Protein AF-A0A7C4AHA2-F1 (afdb_monomer_lite)

Foldseek 3Di:
DPPDPPPVVVVVVVVVPPPPDLDLCPLVVLLPPALVRLVVVLVVLVVVLVVLVVVLVCLVVVPDDCVDPVSVVVNVVSVVVNVSSVSSNVSSVVSSVVNCVVVPHD

Organism: NCBI:txid270496

Secondary structure (DSSP, 8-state):
--SSTTSSTTTSSSGGGS-SS-----GGGGTTS-HHHHHHHHHHHHHHHHHHHHHHHHHHHS---TTSHHHHHHHHHHHHHHHHHHHHHHHHHHHHHHHHHHTT--

Radius of gyration: 19.7 Å; chains: 1; bounding box: 37×54×47 Å

Sequence (106 aa):
MRTVNRFLAALALAALLIPAGQSLAAKEDYCVYTPEQIIAAVKNERNEYRATREKIFALENSGADKTSPAYKKELDALLEKAVQHKINLDWMAEALDVQQRSYGGN

Structure (mmCIF, N/CA/C/O backbone):
data_AF-A0A7C4AHA2-F1
#
_entry.id   AF-A0A7C4AHA2-F1
#
loop_
_atom_site.group_PDB
_atom_site.id
_atom_site.type_symbol
_atom_site.label_atom_id
_atom_site.label_alt_id
_atom_site.label_comp_id
_atom_site.label_asym_id
_atom_site.label_entity_id
_atom_site.label_seq_id
_atom_site.pdbx_PDB_ins_code
_atom_site.Cartn_x
_atom_site.Cartn_y
_atom_site.Cartn_z
_atom_site.occupancy
_atom_site.B_iso_or_equiv
_atom_site.auth_seq_id
_atom_site.auth_comp_id
_atom_site.auth_asym_id
_atom_site.auth_atom_id
_atom_site.pdbx_PDB_model_num
ATOM 1 N N . MET A 1 1 ? 4.407 -45.631 23.697 1.00 43.78 1 MET A N 1
ATOM 2 C CA . MET A 1 1 ? 4.787 -44.291 23.189 1.00 43.78 1 MET A CA 1
ATOM 3 C C . MET A 1 1 ? 3.992 -43.965 21.918 1.00 43.78 1 MET A C 1
ATOM 5 O O . MET A 1 1 ? 4.501 -44.143 20.823 1.00 43.78 1 MET A O 1
ATOM 9 N N . ARG A 1 2 ? 2.710 -43.583 22.032 1.00 45.69 2 ARG A N 1
ATOM 10 C CA . ARG A 1 2 ? 1.804 -43.376 20.874 1.00 45.69 2 ARG A CA 1
ATOM 11 C C . ARG A 1 2 ? 0.824 -42.207 21.084 1.00 45.69 2 ARG A C 1
ATOM 13 O O . ARG A 1 2 ? -0.337 -42.288 20.711 1.00 45.69 2 ARG A O 1
ATOM 20 N N . THR A 1 3 ? 1.277 -41.120 21.704 1.00 49.53 3 THR A N 1
ATOM 21 C CA . THR A 1 3 ? 0.404 -39.968 22.016 1.00 49.53 3 THR A CA 1
ATOM 22 C C . THR A 1 3 ? 0.968 -38.605 21.617 1.00 49.53 3 THR A C 1
ATOM 24 O O . THR A 1 3 ? 0.262 -37.614 21.739 1.00 49.53 3 THR A O 1
ATOM 27 N N . VAL A 1 4 ? 2.180 -38.526 21.058 1.00 53.31 4 VAL A N 1
ATOM 28 C CA . VAL A 1 4 ? 2.834 -37.227 20.790 1.00 53.31 4 VAL A CA 1
ATOM 29 C C . VAL A 1 4 ? 2.529 -36.666 19.386 1.00 53.31 4 VAL A C 1
ATOM 31 O O . VAL A 1 4 ? 2.612 -35.463 19.169 1.00 53.31 4 VAL A O 1
ATOM 34 N N . ASN A 1 5 ? 2.056 -37.481 18.437 1.00 47.56 5 ASN A N 1
ATOM 35 C CA . ASN A 1 5 ? 1.905 -37.045 17.036 1.00 47.56 5 ASN A CA 1
ATOM 36 C C . ASN A 1 5 ? 0.598 -36.302 16.695 1.00 47.56 5 ASN A C 1
ATOM 38 O O . ASN A 1 5 ? 0.377 -35.993 15.528 1.00 47.56 5 ASN A O 1
ATOM 42 N N . ARG A 1 6 ? -0.285 -36.007 17.660 1.00 48.84 6 ARG A N 1
ATOM 43 C CA . ARG A 1 6 ? -1.567 -35.324 17.370 1.00 48.84 6 ARG A CA 1
ATOM 44 C C . ARG A 1 6 ? -1.547 -33.806 17.558 1.00 48.84 6 ARG A C 1
ATOM 46 O O . ARG A 1 6 ? -2.442 -33.143 17.053 1.00 48.84 6 ARG A O 1
ATOM 53 N N . PHE A 1 7 ? -0.522 -33.248 18.202 1.00 46.81 7 PHE A N 1
ATOM 54 C CA . PHE A 1 7 ? -0.442 -31.802 18.454 1.00 46.81 7 PHE A CA 1
ATOM 55 C C . PHE A 1 7 ? 0.303 -31.005 17.374 1.00 46.81 7 PHE A C 1
ATOM 57 O O . PHE A 1 7 ? 0.124 -29.796 17.282 1.00 46.81 7 PHE A O 1
ATOM 64 N N . LEU A 1 8 ? 1.082 -31.660 16.508 1.00 46.03 8 LEU A N 1
ATOM 65 C CA . LEU A 1 8 ? 1.836 -30.976 15.447 1.00 46.03 8 LEU A CA 1
ATOM 66 C C . LEU A 1 8 ? 1.030 -30.745 14.157 1.00 46.03 8 LEU A C 1
ATOM 68 O O . LEU A 1 8 ? 1.399 -29.894 13.356 1.00 46.03 8 LEU A O 1
ATOM 72 N N . ALA A 1 9 ? -0.096 -31.439 13.968 1.00 46.66 9 ALA A N 1
ATOM 73 C CA . ALA A 1 9 ? -0.946 -31.254 12.788 1.00 46.66 9 ALA A CA 1
ATOM 74 C C . ALA A 1 9 ? -1.829 -29.992 12.866 1.00 46.66 9 ALA A C 1
ATOM 76 O O . ALA A 1 9 ? -2.261 -29.483 11.837 1.00 46.66 9 ALA A O 1
ATOM 77 N N . ALA A 1 10 ? -2.073 -29.460 14.069 1.00 46.75 10 ALA A N 1
ATOM 78 C CA . ALA A 1 10 ? -2.908 -28.273 14.258 1.00 46.75 10 ALA A CA 1
ATOM 79 C C . ALA A 1 10 ? -2.157 -26.953 13.998 1.00 46.75 10 ALA A C 1
ATOM 81 O O . ALA A 1 10 ? -2.787 -25.944 13.698 1.00 46.75 10 ALA A O 1
ATOM 82 N N . LEU A 1 11 ? -0.819 -26.950 14.061 1.00 44.81 11 LEU A N 1
ATOM 83 C CA . LEU A 1 11 ? -0.025 -25.732 13.851 1.00 44.81 11 LEU A CA 1
ATOM 84 C C . LEU A 1 11 ? 0.266 -25.445 12.367 1.00 44.81 11 LEU A C 1
ATOM 86 O O . LEU A 1 11 ? 0.549 -24.309 12.005 1.00 44.81 11 LEU A O 1
ATOM 90 N N . ALA A 1 12 ? 0.159 -26.453 11.497 1.00 44.28 12 ALA A N 1
ATOM 91 C CA . ALA A 1 12 ? 0.368 -26.294 10.057 1.00 44.28 12 ALA A CA 1
ATOM 92 C C . ALA A 1 12 ? -0.841 -25.667 9.335 1.00 44.28 12 ALA A C 1
ATOM 94 O O . ALA A 1 12 ? -0.683 -25.102 8.256 1.00 44.28 12 ALA A O 1
ATOM 95 N N . LEU A 1 13 ? -2.038 -25.722 9.931 1.00 44.97 13 LEU A N 1
ATOM 96 C CA . LEU A 1 13 ? -3.256 -25.183 9.318 1.00 44.97 13 LEU A CA 1
ATOM 97 C C . LEU A 1 13 ? -3.434 -23.673 9.563 1.00 44.97 13 LEU A C 1
ATOM 99 O O . LEU A 1 13 ? -4.102 -23.004 8.783 1.00 44.97 13 LEU A O 1
ATOM 103 N N . ALA A 1 14 ? -2.778 -23.114 10.586 1.00 46.00 14 ALA A N 1
ATOM 104 C CA . ALA A 1 14 ? -2.770 -21.670 10.837 1.00 46.00 14 ALA A CA 1
ATOM 105 C C . ALA A 1 14 ? -1.806 -20.902 9.910 1.00 46.00 14 ALA A C 1
ATOM 107 O O . ALA A 1 14 ? -1.964 -19.701 9.719 1.00 46.00 14 ALA A O 1
ATOM 108 N N . ALA A 1 15 ? -0.832 -21.587 9.298 1.00 4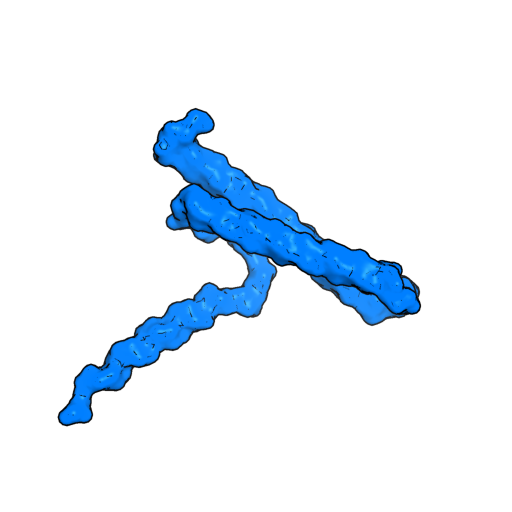7.53 15 ALA A N 1
ATOM 109 C CA . ALA A 1 15 ? 0.117 -20.983 8.358 1.00 47.53 15 ALA A CA 1
ATOM 110 C C . ALA A 1 15 ? -0.397 -20.942 6.903 1.00 47.53 15 ALA A C 1
ATOM 112 O O . ALA A 1 15 ? 0.200 -20.276 6.062 1.00 47.53 15 ALA A O 1
ATOM 113 N N . LEU A 1 16 ? -1.506 -21.632 6.605 1.00 40.78 16 LEU A N 1
ATOM 114 C CA . LEU A 1 16 ? -2.147 -21.672 5.280 1.00 40.78 16 LEU A CA 1
ATOM 115 C C . LEU A 1 16 ? -3.231 -20.596 5.085 1.00 40.78 16 LEU A C 1
ATOM 117 O O . LEU A 1 16 ? -3.808 -20.506 4.006 1.00 40.78 16 LEU A O 1
ATOM 121 N N . LEU A 1 17 ? -3.484 -19.766 6.102 1.00 44.03 17 LEU A N 1
ATOM 122 C CA . LEU A 1 17 ? -4.405 -18.623 6.040 1.00 44.03 17 LEU A CA 1
ATOM 123 C C . LEU A 1 17 ? -3.696 -17.289 5.774 1.00 44.03 17 LEU A C 1
ATOM 125 O O . LEU A 1 17 ? -4.271 -16.231 6.000 1.00 44.03 17 LEU A O 1
ATOM 129 N N . ILE A 1 18 ? -2.459 -17.317 5.280 1.00 47.66 18 ILE A N 1
ATOM 130 C CA . ILE A 1 18 ? -1.901 -16.148 4.605 1.00 47.66 18 ILE A CA 1
ATOM 131 C C . ILE A 1 18 ? -2.285 -16.321 3.137 1.00 47.66 18 ILE A C 1
ATOM 133 O O . ILE A 1 18 ? -1.619 -17.103 2.451 1.00 47.66 18 ILE A O 1
ATOM 137 N N . PRO A 1 19 ? -3.355 -15.681 2.630 1.00 48.38 19 PRO A N 1
ATOM 138 C CA . PRO A 1 19 ? -3.580 -15.673 1.200 1.00 48.38 19 PRO A CA 1
ATOM 139 C C . PRO A 1 19 ? -2.365 -14.997 0.561 1.00 48.38 19 PRO A C 1
ATOM 141 O O . PRO A 1 19 ? -2.144 -13.791 0.657 1.00 48.38 19 PRO A O 1
ATOM 144 N N . ALA A 1 20 ? -1.532 -15.819 -0.072 1.00 41.62 20 ALA A N 1
ATOM 145 C CA . ALA A 1 20 ? -0.576 -15.388 -1.068 1.00 41.62 20 ALA A CA 1
ATOM 146 C C . ALA A 1 20 ? -1.394 -14.917 -2.277 1.00 41.62 20 ALA A C 1
ATOM 148 O O . ALA A 1 20 ? -1.708 -15.676 -3.187 1.00 41.62 20 ALA A O 1
ATOM 149 N N . GLY A 1 21 ? -1.820 -13.667 -2.205 1.00 40.03 21 GLY A N 1
ATOM 150 C CA . GLY A 1 21 ? -2.713 -13.032 -3.154 1.00 40.03 21 GLY A CA 1
ATOM 151 C C . GLY A 1 21 ? -3.390 -11.907 -2.408 1.00 40.03 21 GLY A C 1
ATOM 152 O O . GLY A 1 21 ? -4.287 -12.162 -1.615 1.00 40.03 21 GLY A O 1
ATOM 153 N N . GLN A 1 22 ? -2.917 -10.679 -2.614 1.00 45.62 22 GLN A N 1
ATOM 154 C CA . GLN A 1 22 ? -3.600 -9.471 -2.163 1.00 45.62 22 GLN A CA 1
ATOM 155 C C . GLN A 1 22 ? -4.952 -9.398 -2.892 1.00 45.62 22 GLN A C 1
ATOM 157 O O . GLN A 1 22 ? -5.095 -8.676 -3.873 1.00 45.62 22 GLN A O 1
ATOM 162 N N . SER A 1 23 ? -5.933 -10.203 -2.480 1.00 42.84 23 SER A N 1
ATOM 163 C CA . SER A 1 23 ? -7.323 -9.897 -2.770 1.00 42.84 23 SER A CA 1
ATOM 164 C C . SER A 1 23 ? -7.639 -8.599 -2.042 1.00 42.84 23 SER A C 1
ATOM 166 O O . SER A 1 23 ? -7.123 -8.381 -0.942 1.00 42.84 23 SER A O 1
ATOM 168 N N . LEU A 1 24 ? -8.470 -7.744 -2.649 1.00 45.94 24 LEU A N 1
ATOM 169 C CA . LEU A 1 24 ? -9.157 -6.671 -1.933 1.00 45.94 24 LEU A CA 1
ATOM 170 C C . LEU A 1 24 ? -9.585 -7.232 -0.576 1.00 45.94 24 LEU A C 1
ATOM 172 O O . LEU A 1 24 ? -10.368 -8.181 -0.544 1.00 45.94 24 LEU A O 1
ATOM 176 N N . ALA A 1 25 ? -9.005 -6.729 0.512 1.00 54.22 25 ALA A N 1
ATOM 177 C CA . ALA A 1 25 ? -9.341 -7.222 1.836 1.00 54.22 25 ALA A CA 1
ATOM 178 C C . ALA A 1 25 ? -10.772 -6.780 2.093 1.00 54.22 25 ALA A C 1
ATOM 180 O O . ALA A 1 25 ? -11.005 -5.588 2.278 1.00 54.22 25 ALA A O 1
ATOM 181 N N . ALA A 1 26 ? -11.734 -7.690 1.962 1.00 58.69 26 ALA A N 1
ATOM 182 C CA . ALA A 1 26 ? -13.136 -7.320 1.972 1.00 58.69 26 ALA A CA 1
ATOM 183 C C . ALA A 1 26 ? -13.416 -6.550 3.265 1.00 58.69 26 ALA A C 1
ATOM 185 O O . ALA A 1 26 ? -12.929 -6.917 4.330 1.00 58.69 26 ALA A O 1
ATOM 186 N N . LYS A 1 27 ? -14.193 -5.465 3.187 1.00 54.41 27 LYS A N 1
ATOM 187 C CA . LYS A 1 27 ? -14.560 -4.639 4.352 1.00 54.41 27 LYS A CA 1
ATOM 188 C C . LYS A 1 27 ? -15.027 -5.479 5.556 1.00 54.41 27 LYS A C 1
ATOM 190 O O . LYS A 1 27 ? -14.790 -5.114 6.704 1.00 54.41 27 LYS A O 1
ATOM 195 N N . GLU A 1 28 ? -15.657 -6.613 5.267 1.00 60.06 28 GLU A N 1
ATOM 196 C CA . GLU A 1 28 ? -16.162 -7.613 6.208 1.00 60.06 28 GLU A CA 1
ATOM 197 C C . GLU A 1 28 ? -15.065 -8.250 7.081 1.00 60.06 28 GLU A C 1
ATOM 199 O O . GLU A 1 28 ? -15.320 -8.529 8.254 1.00 60.06 28 GLU A O 1
ATOM 204 N N . ASP A 1 29 ? -13.835 -8.388 6.575 1.00 65.25 29 ASP A N 1
ATOM 205 C CA . ASP A 1 29 ? -12.706 -8.974 7.314 1.00 65.25 29 ASP A CA 1
ATOM 206 C C . ASP A 1 29 ? -12.307 -8.118 8.528 1.00 65.25 29 ASP A C 1
ATOM 208 O O . ASP A 1 29 ? -11.800 -8.629 9.526 1.00 65.25 29 ASP A O 1
ATOM 212 N N . TYR A 1 30 ? -12.586 -6.812 8.486 1.00 64.50 30 TYR A N 1
ATOM 213 C CA . TYR A 1 30 ? -12.253 -5.878 9.564 1.00 64.50 30 TYR A CA 1
ATOM 214 C C . TYR A 1 30 ? -13.379 -5.702 10.591 1.00 64.50 30 TYR A C 1
ATOM 216 O O . TYR A 1 30 ? -13.152 -5.140 11.662 1.00 64.50 30 TYR A O 1
ATOM 224 N N . CYS A 1 31 ? -14.587 -6.208 10.321 1.00 63.41 31 CYS A N 1
ATOM 225 C CA . CYS A 1 31 ? -15.712 -6.132 11.262 1.00 63.41 31 CYS A CA 1
ATOM 226 C C . CYS A 1 31 ? -15.540 -7.045 12.487 1.00 63.41 31 CYS A C 1
ATOM 228 O O . CYS A 1 31 ? -16.213 -6.849 13.496 1.00 63.41 31 CYS A O 1
ATOM 230 N N . VAL A 1 32 ? -14.639 -8.026 12.421 1.00 71.19 32 VAL A N 1
ATOM 231 C CA . VAL A 1 32 ? -14.311 -8.937 13.533 1.00 71.19 32 VAL A CA 1
ATOM 232 C C . VAL A 1 32 ? -13.113 -8.465 14.360 1.00 71.19 32 VAL A C 1
ATOM 234 O O . VAL A 1 32 ? -12.803 -9.070 15.385 1.00 71.19 32 VAL A O 1
ATOM 237 N N . TYR A 1 33 ? -12.425 -7.407 13.921 1.00 73.81 33 TYR A N 1
ATOM 238 C CA . TYR A 1 33 ? -11.193 -6.933 14.547 1.00 73.81 33 TYR A CA 1
ATOM 239 C C . TYR A 1 33 ? -11.496 -5.892 15.628 1.00 73.81 33 TYR A C 1
ATOM 241 O O . TYR A 1 33 ? -12.397 -5.064 15.479 1.00 73.81 33 TYR A O 1
ATOM 249 N N . THR A 1 34 ? -10.708 -5.894 16.706 1.00 82.06 34 THR A N 1
ATOM 250 C CA . THR A 1 34 ? -10.746 -4.810 17.698 1.00 82.06 34 THR A CA 1
ATOM 251 C C . THR A 1 34 ? -10.149 -3.526 17.109 1.00 82.06 34 THR A C 1
ATOM 253 O O . THR A 1 34 ? -9.334 -3.594 16.178 1.00 82.06 34 THR A O 1
ATOM 256 N N . PRO A 1 35 ? -10.474 -2.339 17.654 1.00 81.06 35 PRO A N 1
ATOM 257 C CA . PRO A 1 35 ? -9.867 -1.085 17.212 1.00 81.06 35 PRO A CA 1
ATOM 258 C C . PRO A 1 35 ? -8.330 -1.123 17.173 1.00 81.06 35 PRO A C 1
ATOM 260 O O . PRO A 1 35 ? -7.724 -0.646 16.215 1.00 81.06 35 PRO A O 1
ATOM 263 N N . GLU A 1 36 ? -7.676 -1.739 18.162 1.00 83.69 36 GLU A N 1
ATOM 264 C CA . GLU A 1 36 ? -6.213 -1.865 18.215 1.00 83.69 36 GLU A CA 1
ATOM 265 C C . GLU A 1 36 ? -5.665 -2.737 17.079 1.00 83.69 36 GLU A C 1
ATOM 267 O O . GLU A 1 36 ? -4.617 -2.426 16.506 1.00 83.69 36 GLU A O 1
ATOM 272 N N . GLN A 1 37 ? -6.380 -3.810 16.727 1.00 83.44 37 GLN A N 1
ATOM 273 C CA . GLN A 1 37 ? -6.019 -4.683 15.610 1.00 83.44 37 GLN A CA 1
ATOM 274 C C . GLN A 1 37 ? -6.154 -3.953 14.272 1.00 83.44 37 GLN A C 1
ATOM 276 O O . GLN A 1 37 ? -5.265 -4.063 13.426 1.00 83.44 37 GLN A O 1
ATOM 281 N N . ILE A 1 38 ? -7.210 -3.151 14.102 1.00 82.19 38 ILE A N 1
ATOM 282 C CA . ILE A 1 38 ? -7.391 -2.318 12.907 1.00 82.19 38 ILE A CA 1
ATOM 283 C C . ILE A 1 38 ? -6.281 -1.261 12.825 1.00 82.19 38 ILE A C 1
ATOM 285 O O . ILE A 1 38 ? -5.681 -1.086 11.770 1.00 82.19 38 ILE A O 1
ATOM 289 N N . ILE A 1 39 ? -5.917 -0.608 13.934 1.00 84.50 39 ILE A N 1
ATOM 290 C CA . ILE A 1 39 ? -4.810 0.366 13.967 1.00 84.50 39 ILE A CA 1
ATOM 291 C C . ILE A 1 39 ? -3.475 -0.285 13.572 1.00 84.50 39 ILE A C 1
ATOM 293 O O . ILE A 1 39 ? -2.699 0.298 12.806 1.00 84.50 39 ILE A O 1
ATOM 297 N N . ALA A 1 40 ? -3.197 -1.494 14.069 1.00 86.38 40 ALA A N 1
ATOM 298 C CA . ALA A 1 40 ? -2.004 -2.244 13.686 1.00 86.38 40 ALA A CA 1
ATOM 299 C C . ALA A 1 40 ? -2.010 -2.598 12.188 1.00 86.38 40 ALA A C 1
ATOM 301 O O . ALA A 1 40 ? -0.994 -2.410 11.513 1.00 86.38 40 ALA A O 1
ATOM 302 N N . ALA A 1 41 ? -3.156 -3.032 11.655 1.00 85.00 41 ALA A N 1
ATOM 303 C CA . ALA A 1 41 ? -3.333 -3.314 10.232 1.00 85.00 41 ALA A CA 1
ATOM 304 C C . ALA A 1 41 ? -3.123 -2.058 9.369 1.00 85.00 41 ALA A C 1
ATOM 306 O O . ALA A 1 41 ? -2.328 -2.094 8.434 1.00 85.00 41 ALA A O 1
ATOM 307 N N . VAL A 1 42 ? -3.709 -0.915 9.749 1.00 86.69 42 VAL A N 1
ATOM 308 C CA . VAL A 1 42 ? -3.517 0.382 9.071 1.00 86.69 42 VAL A CA 1
ATOM 309 C C . VAL A 1 42 ? -2.043 0.772 9.031 1.00 86.69 42 VAL A C 1
ATOM 311 O O . VAL A 1 42 ? -1.549 1.259 8.013 1.00 86.69 42 VAL A O 1
ATOM 314 N N . LYS A 1 43 ? -1.309 0.575 10.133 1.00 88.94 43 LYS A N 1
ATOM 315 C CA . LYS A 1 43 ? 0.125 0.880 10.179 1.00 88.94 43 LYS A CA 1
ATOM 316 C C . LYS A 1 43 ? 0.915 0.008 9.201 1.00 88.94 43 LYS A C 1
ATOM 318 O O . LYS A 1 43 ? 1.787 0.532 8.507 1.00 88.94 43 LYS A O 1
ATOM 323 N N . ASN A 1 44 ? 0.614 -1.287 9.140 1.00 88.50 44 ASN A N 1
ATOM 324 C CA . ASN A 1 44 ? 1.266 -2.209 8.211 1.00 88.50 44 ASN A CA 1
ATOM 325 C C . ASN A 1 44 ? 0.948 -1.846 6.758 1.00 88.50 44 ASN A C 1
ATOM 327 O O . ASN A 1 44 ? 1.869 -1.655 5.967 1.00 88.50 44 ASN A O 1
ATOM 331 N N . GLU A 1 45 ? -0.324 -1.615 6.442 1.00 88.88 45 GLU A N 1
ATOM 332 C CA . GLU A 1 45 ? -0.777 -1.253 5.098 1.00 88.88 45 GLU A CA 1
ATOM 333 C C . GLU A 1 45 ? -0.149 0.066 4.618 1.00 88.88 45 GLU A C 1
ATOM 335 O O . GLU A 1 45 ? 0.297 0.183 3.477 1.00 88.88 45 GLU A O 1
ATOM 340 N N . ARG A 1 46 ? -0.005 1.060 5.508 1.00 90.06 46 ARG A N 1
ATOM 341 C CA . ARG A 1 46 ? 0.716 2.310 5.203 1.00 90.06 46 ARG A CA 1
ATOM 342 C C . ARG A 1 46 ? 2.188 2.075 4.876 1.00 90.06 46 ARG A C 1
ATOM 344 O O . ARG A 1 46 ? 2.724 2.751 3.995 1.00 90.06 46 ARG A O 1
ATOM 351 N N . ASN A 1 47 ? 2.848 1.156 5.579 1.00 92.12 47 ASN A N 1
ATOM 352 C CA . ASN A 1 47 ? 4.241 0.814 5.298 1.00 92.12 47 ASN A CA 1
ATOM 353 C C . ASN A 1 47 ? 4.370 0.115 3.938 1.00 92.12 47 ASN A C 1
ATOM 355 O O . ASN A 1 47 ? 5.273 0.451 3.173 1.00 92.12 47 ASN A O 1
ATOM 359 N N . GLU A 1 48 ? 3.450 -0.791 3.598 1.00 90.06 48 GLU A N 1
ATOM 360 C CA . GLU A 1 48 ? 3.429 -1.460 2.291 1.00 90.06 48 GLU A CA 1
ATOM 361 C C . GLU A 1 48 ? 3.120 -0.492 1.143 1.00 90.06 48 GLU A C 1
ATOM 363 O O . GLU A 1 48 ? 3.794 -0.511 0.106 1.00 90.06 48 GLU A O 1
ATOM 368 N N . TYR A 1 49 ? 2.175 0.428 1.349 1.00 92.19 49 TYR A N 1
ATOM 369 C CA . TYR A 1 49 ? 1.890 1.506 0.408 1.00 92.19 49 TYR A CA 1
ATOM 370 C C . TYR A 1 49 ? 3.125 2.379 0.169 1.00 92.19 49 TYR A C 1
ATOM 372 O O . TYR A 1 49 ? 3.487 2.658 -0.976 1.00 92.19 49 TYR A O 1
ATOM 380 N N . ARG A 1 50 ? 3.820 2.778 1.243 1.00 93.19 50 ARG A N 1
ATOM 381 C CA . ARG A 1 50 ? 5.055 3.564 1.147 1.00 93.19 50 ARG A CA 1
ATOM 382 C C . ARG A 1 50 ? 6.140 2.812 0.379 1.00 93.19 50 ARG A C 1
ATOM 384 O O . ARG A 1 50 ? 6.714 3.386 -0.541 1.00 93.19 50 ARG A O 1
ATOM 391 N N . ALA A 1 51 ? 6.375 1.542 0.701 1.00 93.56 51 ALA A N 1
ATOM 392 C CA . ALA A 1 51 ? 7.352 0.715 -0.002 1.00 93.56 51 ALA A CA 1
ATOM 393 C C . ALA A 1 51 ? 7.012 0.568 -1.496 1.00 93.56 51 ALA A C 1
ATOM 395 O O . ALA A 1 51 ? 7.898 0.605 -2.349 1.00 93.56 51 ALA A O 1
ATOM 396 N N . THR A 1 52 ? 5.727 0.449 -1.837 1.00 93.25 52 THR A N 1
ATOM 397 C CA . THR A 1 52 ? 5.267 0.408 -3.233 1.00 93.25 52 THR A CA 1
ATOM 398 C C . TH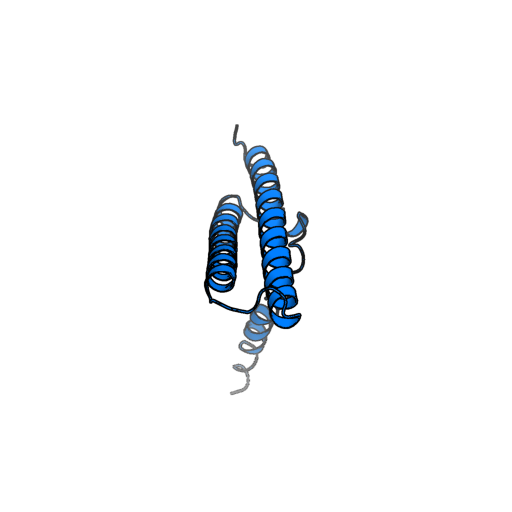R A 1 52 ? 5.539 1.734 -3.946 1.00 93.25 52 THR A C 1
ATOM 400 O O . THR A 1 52 ? 6.062 1.734 -5.059 1.00 93.25 52 THR A O 1
ATOM 403 N N . ARG A 1 53 ? 5.290 2.876 -3.294 1.00 94.38 53 ARG A N 1
ATOM 404 C CA . ARG A 1 53 ? 5.632 4.198 -3.848 1.00 94.38 53 ARG A CA 1
ATOM 405 C C . ARG A 1 53 ? 7.133 4.401 -4.029 1.00 94.38 53 ARG A C 1
ATOM 407 O O . ARG A 1 53 ? 7.543 4.984 -5.026 1.00 94.38 53 ARG A O 1
ATOM 414 N N . GLU A 1 54 ? 7.947 3.916 -3.096 1.00 95.56 54 GLU A N 1
ATOM 415 C CA . GLU A 1 54 ? 9.409 3.959 -3.208 1.00 95.56 54 GLU A CA 1
ATOM 416 C C . GLU A 1 54 ? 9.900 3.130 -4.405 1.00 95.56 54 GLU A C 1
ATOM 418 O O . GLU A 1 54 ? 10.784 3.580 -5.131 1.00 95.56 54 GLU A O 1
ATOM 423 N N . LYS A 1 55 ? 9.274 1.978 -4.688 1.00 93.19 55 LYS A N 1
ATOM 424 C CA . LYS A 1 55 ? 9.554 1.185 -5.899 1.00 93.19 55 LYS A CA 1
ATOM 425 C C . LYS A 1 55 ? 9.157 1.904 -7.184 1.00 93.19 55 LYS A C 1
ATOM 427 O O . LYS A 1 55 ? 9.936 1.884 -8.129 1.00 93.19 55 LYS A O 1
ATOM 432 N N . ILE A 1 56 ? 7.995 2.561 -7.214 1.00 93.94 56 ILE A N 1
ATOM 433 C CA . ILE A 1 56 ? 7.577 3.384 -8.364 1.00 93.94 56 ILE A CA 1
ATOM 434 C C . ILE A 1 56 ? 8.617 4.477 -8.616 1.00 93.94 56 ILE A C 1
ATOM 436 O O . ILE A 1 56 ? 9.121 4.604 -9.727 1.00 93.94 56 ILE A O 1
ATOM 440 N N . PHE A 1 57 ? 9.006 5.205 -7.568 1.00 93.69 57 PHE A N 1
ATOM 441 C CA . PHE A 1 57 ? 10.013 6.256 -7.676 1.00 93.69 57 PHE A CA 1
ATOM 442 C C . PHE A 1 57 ? 11.367 5.711 -8.150 1.00 93.69 57 PHE A C 1
ATOM 444 O O . PHE A 1 57 ? 12.005 6.306 -9.017 1.00 93.69 57 PHE A O 1
ATOM 451 N N . ALA A 1 58 ? 11.811 4.570 -7.621 1.00 94.25 58 ALA A N 1
ATOM 452 C CA . ALA A 1 58 ? 13.040 3.923 -8.066 1.00 94.25 58 ALA A CA 1
ATOM 453 C C . ALA A 1 58 ? 12.963 3.515 -9.547 1.00 94.25 58 ALA A C 1
ATOM 455 O O . ALA A 1 58 ? 13.904 3.773 -10.293 1.00 94.25 58 ALA A O 1
ATOM 456 N N . LEU A 1 59 ? 11.836 2.948 -9.989 1.00 92.19 59 LEU A N 1
ATOM 457 C CA . LEU A 1 59 ? 11.612 2.553 -11.379 1.00 92.19 59 LEU A CA 1
ATOM 458 C C . LEU A 1 59 ? 11.631 3.769 -12.317 1.00 92.19 59 LEU A C 1
ATOM 460 O O . LEU A 1 59 ? 12.319 3.746 -13.337 1.00 92.19 59 LEU A O 1
ATOM 464 N N . GLU A 1 60 ? 10.953 4.859 -11.957 1.00 91.44 60 GLU A N 1
ATOM 465 C CA . GLU A 1 60 ? 10.917 6.101 -12.743 1.00 91.44 60 GLU A CA 1
ATOM 466 C C . GLU A 1 60 ? 12.285 6.784 -12.886 1.00 91.44 60 GLU A C 1
ATOM 468 O O . GLU A 1 60 ? 12.532 7.432 -13.910 1.00 91.44 60 GLU A O 1
ATOM 473 N N . ASN A 1 61 ? 13.164 6.618 -11.892 1.00 92.81 61 ASN A N 1
ATOM 474 C CA . ASN A 1 61 ? 14.510 7.199 -11.854 1.00 92.81 61 ASN A CA 1
ATOM 475 C C . ASN A 1 61 ? 15.628 6.208 -12.225 1.00 92.81 61 ASN A C 1
ATOM 477 O O . ASN A 1 61 ? 16.798 6.583 -12.234 1.00 92.81 61 ASN A O 1
ATOM 481 N N . SER A 1 62 ? 15.296 4.959 -12.560 1.00 89.00 62 SER A N 1
ATOM 482 C CA . SER A 1 62 ? 16.273 3.897 -12.858 1.00 89.00 62 SER A CA 1
ATOM 483 C C . SER A 1 62 ? 17.023 4.073 -14.186 1.00 89.00 62 SER A C 1
ATOM 485 O O . SER A 1 62 ? 17.936 3.308 -14.483 1.00 89.00 62 SER A O 1
ATOM 487 N N . GLY A 1 63 ? 16.627 5.046 -15.015 1.00 86.88 63 GLY A N 1
ATOM 488 C CA . GLY A 1 63 ? 17.129 5.182 -16.385 1.00 86.88 63 GLY A CA 1
ATOM 489 C C . GLY A 1 63 ? 16.590 4.116 -17.349 1.00 86.88 63 GLY A C 1
ATOM 490 O O . GLY A 1 63 ? 17.058 4.044 -18.483 1.00 86.88 63 GLY A O 1
ATOM 491 N N . ALA A 1 64 ? 15.616 3.300 -16.924 1.00 87.38 64 ALA A N 1
ATOM 492 C CA . ALA A 1 64 ? 14.930 2.348 -17.789 1.00 87.38 64 ALA A CA 1
ATOM 493 C C . ALA A 1 64 ? 14.212 3.051 -18.955 1.00 87.38 64 ALA A C 1
ATOM 495 O O . ALA A 1 64 ? 13.683 4.159 -18.819 1.00 87.38 64 ALA A O 1
ATOM 496 N N . ASP A 1 65 ? 14.163 2.380 -20.107 1.00 90.69 65 ASP A N 1
ATOM 497 C CA . ASP A 1 65 ? 13.440 2.872 -21.276 1.00 90.69 65 ASP A CA 1
ATOM 498 C C . ASP A 1 65 ? 11.928 2.879 -21.011 1.00 90.69 65 ASP A C 1
ATOM 500 O O . ASP A 1 65 ? 11.275 1.835 -20.977 1.00 90.69 65 ASP A O 1
ATOM 504 N N . LYS A 1 66 ? 11.362 4.082 -20.874 1.00 89.06 66 LYS A N 1
ATOM 505 C CA . LYS A 1 66 ? 9.937 4.297 -20.586 1.00 89.06 66 LYS A CA 1
ATOM 506 C C . LYS A 1 66 ? 9.010 3.878 -21.729 1.00 89.06 66 LYS A C 1
ATOM 508 O O . LYS A 1 66 ? 7.800 3.741 -21.539 1.00 89.06 66 LYS A O 1
ATOM 513 N N . THR A 1 67 ? 9.554 3.696 -22.930 1.00 89.25 67 THR A N 1
ATOM 514 C CA . THR A 1 67 ? 8.791 3.217 -24.087 1.00 89.25 67 THR A CA 1
ATOM 515 C C . THR A 1 67 ? 8.718 1.693 -24.139 1.00 89.25 67 THR A C 1
ATOM 517 O O . THR A 1 67 ? 7.802 1.157 -24.769 1.00 89.25 67 THR A O 1
ATOM 520 N N . SER A 1 68 ? 9.604 1.006 -23.407 1.00 93.81 68 SER A N 1
ATOM 521 C CA . SER A 1 68 ? 9.650 -0.449 -23.335 1.00 93.81 68 SER A CA 1
ATOM 522 C C . SER A 1 68 ? 8.353 -1.032 -22.758 1.00 93.81 68 SER A C 1
ATOM 524 O O . SER A 1 68 ? 7.880 -0.589 -21.704 1.00 93.81 68 SER A O 1
ATOM 526 N N . PRO A 1 69 ? 7.790 -2.083 -23.382 1.00 93.25 69 PRO A N 1
ATOM 527 C CA . PRO A 1 69 ? 6.653 -2.816 -22.830 1.00 93.25 69 PRO A CA 1
ATOM 528 C C . PRO A 1 69 ? 6.923 -3.392 -21.434 1.00 93.25 69 PRO A C 1
ATOM 530 O O . PRO A 1 69 ? 6.004 -3.483 -20.625 1.00 93.25 69 PRO A O 1
ATOM 533 N N . ALA A 1 70 ? 8.175 -3.763 -21.139 1.00 91.19 70 ALA A N 1
ATOM 534 C CA . ALA A 1 70 ? 8.554 -4.304 -19.836 1.00 91.19 70 ALA A CA 1
ATOM 535 C C . ALA A 1 70 ? 8.433 -3.246 -18.730 1.00 91.19 70 ALA A C 1
ATOM 537 O O . ALA A 1 70 ? 7.831 -3.521 -17.696 1.00 91.19 70 ALA A O 1
ATOM 538 N N . TYR A 1 71 ? 8.917 -2.026 -18.993 1.00 92.69 71 TYR A N 1
ATOM 539 C CA . TYR A 1 71 ? 8.782 -0.895 -18.074 1.00 92.69 71 TYR A CA 1
ATOM 540 C C . TYR A 1 71 ? 7.313 -0.579 -17.796 1.00 92.69 71 TYR A C 1
ATOM 542 O O . TYR A 1 71 ? 6.916 -0.459 -16.642 1.00 92.69 71 TYR A O 1
ATOM 550 N N . LYS A 1 72 ? 6.492 -0.487 -18.852 1.00 92.44 72 LYS A N 1
ATOM 551 C CA . LYS A 1 72 ? 5.060 -0.189 -18.711 1.00 92.44 72 LYS A CA 1
ATOM 552 C C . LYS A 1 72 ? 4.348 -1.248 -17.880 1.00 92.44 72 LYS A C 1
ATOM 554 O O . LYS A 1 72 ? 3.655 -0.903 -16.938 1.00 9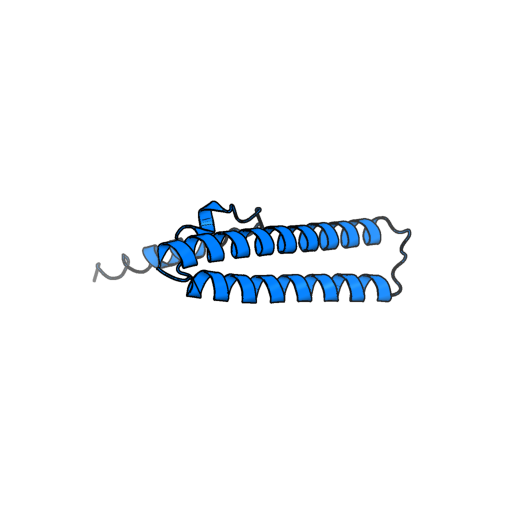2.44 72 LYS A O 1
ATOM 559 N N . LYS A 1 73 ? 4.599 -2.528 -18.162 1.00 94.69 73 LYS A N 1
ATOM 560 C CA . LYS A 1 73 ? 4.006 -3.637 -17.407 1.00 94.69 73 LYS A CA 1
ATOM 561 C C . LYS A 1 73 ? 4.395 -3.609 -15.925 1.00 94.69 73 LYS A C 1
ATOM 563 O O . LYS A 1 73 ? 3.560 -3.89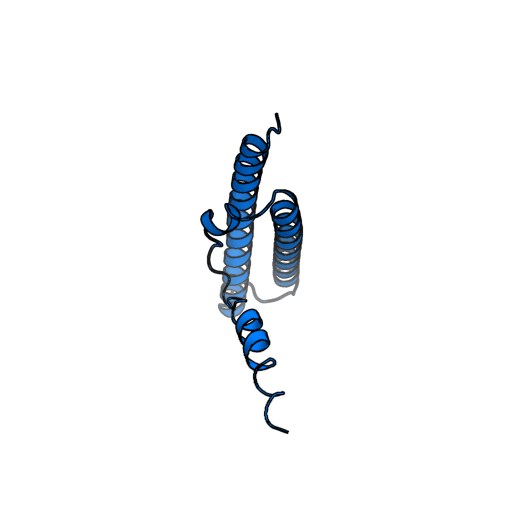0 -15.071 1.00 94.69 73 LYS A O 1
ATOM 568 N N . GLU A 1 74 ? 5.653 -3.304 -15.620 1.00 92.38 74 GLU A N 1
ATOM 569 C CA . GLU A 1 74 ? 6.126 -3.208 -14.237 1.00 92.38 74 GLU A CA 1
ATOM 570 C C . GLU A 1 74 ? 5.526 -1.996 -13.512 1.00 92.38 74 GLU A C 1
ATOM 572 O O . GLU A 1 74 ? 5.068 -2.122 -12.376 1.00 92.38 74 GLU A O 1
ATOM 577 N N . LEU A 1 75 ? 5.462 -0.844 -14.185 1.00 93.25 75 LEU A N 1
ATOM 578 C CA . LEU A 1 75 ? 4.834 0.362 -13.655 1.00 93.25 75 LEU A CA 1
ATOM 579 C C . LEU A 1 75 ? 3.336 0.152 -13.406 1.00 93.25 75 LEU A C 1
ATOM 581 O O . LEU A 1 75 ? 2.861 0.475 -12.321 1.00 93.25 75 LEU A O 1
ATOM 585 N N . ASP A 1 76 ? 2.615 -0.430 -14.363 1.00 93.00 76 ASP A N 1
ATOM 586 C CA . ASP A 1 76 ? 1.182 -0.711 -14.250 1.00 93.00 76 ASP A CA 1
ATOM 587 C C . ASP A 1 76 ? 0.897 -1.634 -13.058 1.00 93.00 76 ASP A C 1
ATOM 589 O O . ASP A 1 76 ? 0.016 -1.342 -12.253 1.00 93.00 76 ASP A O 1
ATOM 593 N N . ALA A 1 77 ? 1.702 -2.686 -12.866 1.00 91.88 77 ALA A N 1
ATOM 594 C CA . ALA A 1 77 ? 1.563 -3.590 -11.723 1.00 91.88 77 ALA A CA 1
ATOM 595 C C . ALA A 1 77 ? 1.823 -2.889 -10.376 1.00 91.88 77 ALA A C 1
ATOM 597 O O . ALA A 1 77 ? 1.133 -3.143 -9.386 1.00 91.88 77 ALA A O 1
ATOM 598 N N . LEU A 1 78 ? 2.815 -1.993 -10.313 1.00 92.88 78 LEU A N 1
ATOM 599 C CA . LEU A 1 78 ? 3.087 -1.206 -9.109 1.00 92.88 78 LEU A CA 1
ATOM 600 C C . LEU A 1 78 ? 1.981 -0.179 -8.827 1.00 92.88 78 LEU A 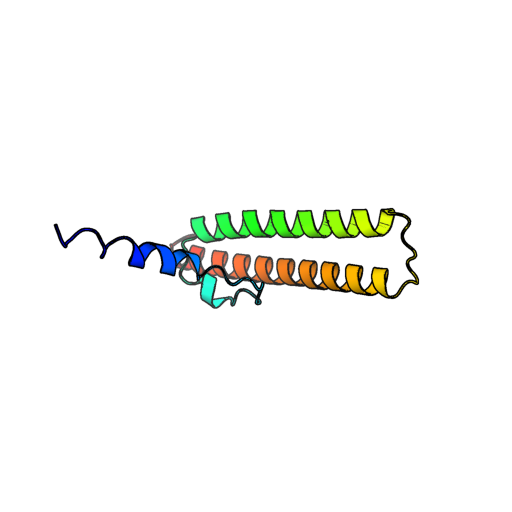C 1
ATOM 602 O O . LEU A 1 78 ? 1.639 0.038 -7.663 1.00 92.88 78 LEU A O 1
ATOM 606 N N . LEU A 1 79 ? 1.418 0.440 -9.866 1.00 92.62 79 LEU A N 1
ATOM 607 C CA . LEU A 1 79 ? 0.307 1.383 -9.749 1.00 92.62 79 LEU A CA 1
ATOM 608 C C . LEU A 1 79 ? -0.976 0.684 -9.299 1.00 92.62 79 LEU A C 1
ATOM 610 O O . LEU A 1 79 ? -1.629 1.169 -8.378 1.00 92.62 79 LEU A O 1
ATOM 614 N N . GLU A 1 80 ? -1.301 -0.468 -9.881 1.00 91.75 80 GLU A N 1
ATOM 615 C CA . GLU A 1 80 ? -2.432 -1.299 -9.461 1.00 91.75 80 GLU A CA 1
ATOM 616 C C . GLU A 1 80 ? -2.296 -1.682 -7.984 1.00 91.75 80 GLU A C 1
ATOM 618 O O . GLU A 1 80 ? -3.213 -1.470 -7.189 1.00 91.75 80 GLU A O 1
ATOM 623 N N . LYS A 1 81 ? -1.100 -2.116 -7.574 1.00 88.56 81 LYS A N 1
ATOM 624 C CA . LYS A 1 81 ? -0.801 -2.412 -6.172 1.00 88.56 81 LYS A CA 1
ATOM 625 C C . LYS A 1 81 ? -0.945 -1.187 -5.260 1.00 88.56 81 LYS A C 1
ATOM 627 O O . LYS A 1 81 ? -1.479 -1.288 -4.158 1.00 88.56 81 LYS A O 1
ATOM 632 N N . ALA A 1 82 ? -0.494 -0.014 -5.697 1.00 89.38 82 ALA A N 1
ATOM 633 C CA . ALA A 1 82 ? -0.636 1.223 -4.932 1.00 89.38 82 ALA A CA 1
ATOM 634 C C . ALA A 1 82 ? -2.111 1.637 -4.768 1.00 89.38 82 ALA A C 1
ATOM 636 O O . ALA A 1 82 ? -2.508 2.067 -3.683 1.00 89.38 82 ALA A O 1
ATOM 637 N N . VAL A 1 83 ? -2.926 1.480 -5.816 1.00 90.31 83 VAL A N 1
ATOM 638 C CA . VAL A 1 83 ? -4.380 1.699 -5.757 1.00 90.31 83 VAL A CA 1
ATOM 639 C C . VAL A 1 83 ? -5.025 0.715 -4.788 1.00 90.31 83 VAL A C 1
ATOM 641 O O . VAL A 1 83 ? -5.817 1.131 -3.945 1.00 90.31 83 VAL A O 1
ATOM 644 N N . GLN A 1 84 ? -4.629 -0.556 -4.843 1.00 87.25 84 GLN A N 1
ATOM 645 C CA . GLN A 1 84 ? -5.134 -1.592 -3.952 1.00 87.25 84 GLN A CA 1
ATOM 646 C C . GLN A 1 84 ? -4.880 -1.258 -2.477 1.00 87.25 84 GLN A C 1
ATOM 648 O O . GLN A 1 84 ? -5.797 -1.295 -1.657 1.00 87.25 84 GLN A O 1
ATOM 653 N N . HIS A 1 85 ? -3.655 -0.844 -2.151 1.00 87.06 85 HIS A N 1
ATOM 654 C CA . HIS A 1 85 ? -3.310 -0.400 -0.803 1.00 87.06 85 HIS A CA 1
ATOM 655 C C . HIS A 1 85 ? -4.142 0.800 -0.340 1.00 87.06 85 HIS A C 1
ATOM 657 O O 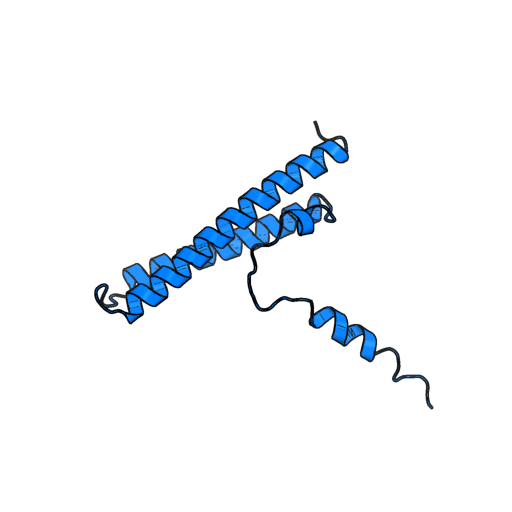. HIS A 1 85 ? -4.536 0.882 0.821 1.00 87.06 85 HIS A O 1
ATOM 663 N N . LYS A 1 86 ? -4.440 1.740 -1.244 1.00 88.38 86 LYS A N 1
ATOM 664 C CA . LYS A 1 86 ? -5.283 2.893 -0.920 1.00 88.38 86 LYS A CA 1
ATOM 665 C C . LYS A 1 86 ? -6.721 2.473 -0.605 1.00 88.38 86 LYS A C 1
ATOM 667 O O . LYS A 1 86 ? -7.252 2.908 0.410 1.00 88.38 86 LYS A O 1
ATOM 672 N N . ILE A 1 87 ? -7.311 1.599 -1.423 1.00 87.62 87 ILE A N 1
ATOM 673 C CA . ILE A 1 87 ? -8.662 1.063 -1.187 1.00 87.62 87 ILE A CA 1
ATOM 674 C C . ILE A 1 87 ? -8.724 0.343 0.166 1.00 87.62 87 ILE A C 1
ATOM 676 O O . ILE A 1 87 ? -9.638 0.584 0.949 1.00 87.62 87 ILE A O 1
ATOM 680 N N . ASN A 1 88 ? -7.720 -0.483 0.479 1.00 85.06 88 ASN A N 1
ATOM 681 C CA . ASN A 1 88 ? -7.642 -1.171 1.767 1.00 85.06 88 ASN A CA 1
ATOM 682 C C . ASN A 1 88 ? -7.585 -0.182 2.942 1.00 85.06 88 ASN A C 1
ATOM 684 O O . ASN A 1 88 ? -8.292 -0.363 3.929 1.00 85.06 88 ASN A O 1
ATOM 688 N N . LEU A 1 89 ? -6.770 0.875 2.841 1.00 87.94 89 LEU A N 1
ATOM 689 C CA . LEU A 1 89 ? -6.676 1.907 3.879 1.00 87.94 89 LEU A CA 1
ATOM 690 C C . LEU A 1 89 ? -8.004 2.635 4.104 1.00 87.94 89 LEU A C 1
ATOM 692 O O . LEU A 1 89 ? -8.356 2.891 5.256 1.00 87.94 89 LEU A O 1
ATOM 696 N N . ASP A 1 90 ? -8.730 2.949 3.030 1.00 87.88 90 ASP A N 1
ATOM 697 C CA . ASP A 1 90 ? -10.040 3.599 3.110 1.00 87.88 90 ASP A CA 1
ATOM 698 C C . ASP A 1 90 ? -11.054 2.677 3.815 1.00 87.88 90 ASP A C 1
ATOM 700 O O . ASP A 1 90 ? -11.748 3.096 4.743 1.00 87.88 90 ASP A O 1
ATOM 704 N N . TRP A 1 91 ? -11.065 1.385 3.480 1.00 86.00 91 TRP A N 1
ATOM 705 C CA . TRP A 1 91 ? -11.925 0.401 4.143 1.00 86.00 91 TRP A CA 1
ATOM 706 C C . TRP A 1 91 ? -11.573 0.161 5.610 1.00 86.00 91 TRP A C 1
ATOM 708 O O . TRP A 1 91 ? -12.473 0.060 6.444 1.00 86.00 91 TRP A O 1
ATOM 718 N N . MET A 1 92 ? -10.285 0.108 5.952 1.00 83.56 92 MET A N 1
ATOM 719 C CA . MET A 1 92 ? -9.846 0.006 7.346 1.00 83.56 92 MET A CA 1
ATOM 720 C C . MET A 1 92 ? -10.256 1.244 8.156 1.00 83.56 92 MET A C 1
ATOM 722 O O . MET A 1 92 ? -10.613 1.113 9.325 1.00 83.56 92 MET A O 1
ATOM 726 N N . ALA A 1 93 ? -10.223 2.441 7.557 1.00 84.94 93 ALA A N 1
ATOM 727 C CA . ALA A 1 93 ? -10.666 3.670 8.213 1.00 84.94 93 ALA A CA 1
ATOM 728 C C . ALA A 1 93 ? -12.176 3.653 8.495 1.00 84.94 93 ALA A C 1
ATOM 730 O O . ALA A 1 93 ? -12.594 3.993 9.601 1.00 84.94 93 ALA A O 1
ATOM 731 N N . GLU A 1 94 ? -12.985 3.195 7.537 1.00 84.62 94 GLU A N 1
ATOM 732 C CA . GLU A 1 94 ? -14.423 2.992 7.749 1.00 84.62 94 GLU A CA 1
ATOM 733 C C . GLU A 1 94 ? -14.704 1.937 8.828 1.00 84.62 94 GLU A C 1
ATOM 735 O O . GLU A 1 94 ? -15.563 2.140 9.684 1.00 84.62 94 GLU A O 1
ATOM 740 N N . ALA A 1 95 ? -13.978 0.815 8.817 1.00 82.38 95 ALA A N 1
ATOM 741 C CA . ALA A 1 95 ? -14.128 -0.226 9.831 1.00 82.38 95 ALA A CA 1
ATOM 742 C C . ALA A 1 95 ? -13.759 0.285 11.232 1.00 82.38 95 ALA A C 1
ATOM 744 O O . ALA A 1 95 ? -14.449 -0.028 12.202 1.00 82.38 95 ALA A O 1
ATOM 745 N N . LEU A 1 96 ? -12.712 1.112 11.337 1.00 84.00 96 LEU A N 1
ATOM 746 C CA . LEU A 1 96 ? -12.311 1.732 12.596 1.00 84.00 96 LEU A CA 1
ATOM 747 C C . LEU A 1 96 ? -13.397 2.669 13.139 1.00 84.00 96 LEU A C 1
ATOM 749 O O . LEU A 1 96 ? -13.710 2.582 14.322 1.00 84.00 96 LEU A O 1
ATOM 753 N N . ASP A 1 97 ? -13.996 3.514 12.294 1.00 85.25 97 ASP A N 1
ATOM 754 C CA . ASP A 1 97 ? -15.099 4.411 12.683 1.00 85.25 97 ASP A CA 1
ATOM 755 C C . ASP A 1 97 ? -16.323 3.619 13.182 1.00 85.25 97 ASP A C 1
ATOM 757 O O . ASP A 1 97 ? -16.868 3.909 14.250 1.00 85.25 97 ASP A O 1
ATOM 761 N N . VAL A 1 98 ? -16.709 2.545 12.481 1.00 82.44 98 VAL A N 1
ATOM 762 C CA . VAL A 1 98 ? -17.821 1.668 12.900 1.00 82.44 98 VAL A CA 1
ATOM 763 C C . VAL A 1 98 ? -17.542 0.999 14.250 1.00 82.44 98 VAL A C 1
ATOM 765 O O . VAL A 1 98 ? -18.426 0.953 15.115 1.00 82.44 98 VAL A O 1
ATOM 768 N N . GLN A 1 99 ? -16.321 0.499 14.461 1.00 76.62 99 GLN A N 1
ATOM 769 C CA . GLN A 1 99 ? -15.936 -0.119 15.731 1.00 76.62 99 GLN A CA 1
ATOM 770 C C . GLN A 1 99 ? -15.877 0.908 16.865 1.00 76.62 99 GLN A C 1
ATOM 772 O O . GLN A 1 99 ? -16.410 0.656 17.942 1.00 76.62 99 GLN A O 1
ATOM 777 N N . GLN A 1 100 ? -15.303 2.092 16.638 1.00 79.06 100 GLN A N 1
ATOM 778 C CA . GLN A 1 100 ? -15.219 3.142 17.657 1.00 79.06 100 GLN A CA 1
ATOM 779 C C . GLN A 1 100 ? -16.603 3.561 18.165 1.00 79.06 100 GLN A C 1
ATOM 781 O O . GLN A 1 100 ? -16.798 3.633 19.378 1.00 79.06 100 GLN A O 1
ATOM 786 N N . ARG A 1 101 ? -17.588 3.714 17.272 1.00 79.38 101 ARG A N 1
ATOM 787 C CA . ARG A 1 101 ? -18.983 3.998 17.659 1.00 79.38 101 ARG A CA 1
ATOM 788 C C . ARG A 1 101 ? -19.626 2.855 18.443 1.00 79.38 101 ARG A C 1
ATOM 790 O O . ARG A 1 101 ? -20.365 3.095 19.392 1.00 79.38 101 ARG A O 1
ATOM 797 N N . SER A 1 102 ? -19.333 1.611 18.069 1.00 75.69 102 SER A N 1
ATOM 798 C CA . SER A 1 102 ? -19.887 0.422 18.733 1.00 75.69 102 SER A CA 1
ATOM 799 C C . SER A 1 102 ? -19.328 0.222 20.149 1.00 75.69 102 SER A C 1
ATOM 801 O O . SER A 1 102 ? -20.026 -0.291 21.020 1.00 75.69 102 SER A O 1
ATOM 803 N N . TYR A 1 103 ? -18.092 0.665 20.397 1.00 67.31 103 TYR A N 1
ATOM 804 C CA . TYR A 1 103 ? -17.408 0.574 21.692 1.00 67.31 103 TYR A CA 1
ATOM 805 C C . TYR A 1 103 ? -17.579 1.818 22.588 1.00 67.31 103 TYR A C 1
ATOM 807 O O . TYR A 1 103 ? -16.963 1.892 23.651 1.00 67.31 103 TYR A O 1
ATOM 815 N N . GLY A 1 104 ? -18.425 2.783 22.207 1.00 64.38 104 GLY A N 1
ATOM 816 C CA . GLY A 1 104 ? -18.703 3.977 23.017 1.00 64.38 104 GLY A CA 1
ATOM 817 C C . GLY A 1 104 ? -17.669 5.102 22.886 1.00 64.38 104 GLY A C 1
ATOM 818 O O . GLY A 1 104 ? -17.588 5.961 23.763 1.00 64.38 104 GLY A O 1
ATOM 819 N N . GLY A 1 105 ? -16.874 5.106 21.813 1.00 59.16 105 GLY A N 1
ATOM 820 C CA . GLY A 1 105 ? -16.137 6.291 21.375 1.00 59.16 105 GLY A CA 1
ATOM 821 C C . GLY A 1 105 ? -17.098 7.341 20.808 1.00 59.16 105 GLY A C 1
ATOM 822 O O . GLY A 1 105 ? -18.086 6.976 20.173 1.00 59.16 105 GLY A O 1
ATOM 823 N N . ASN A 1 106 ? -16.818 8.619 21.089 1.00 49.25 106 ASN A N 1
ATOM 824 C CA . ASN A 1 106 ? -17.613 9.773 20.638 1.00 49.25 106 ASN A CA 1
ATOM 825 C C . ASN A 1 106 ? -17.901 9.764 19.133 1.00 49.25 106 ASN A C 1
ATOM 827 O O . ASN A 1 106 ? -16.931 9.574 18.365 1.00 49.25 106 ASN A O 1
#

pLDDT: mean 75.6, std 18.81, range [40.03, 95.56]